Protein AF-A0A811G6R6-F1 (afdb_monomer)

InterPro domains:
  IPR055275 Ferredoxin-NADP reductase-like [PTHR48467] (52-152)

Radius of gyration: 20.54 Å; Cα contacts (8 Å, |Δi|>4): 129; chains: 1; bounding box: 47×46×50 Å

Sequence (159 aa):
MVSDITTHRPIVTYEAMREPKGAPHKLHIHLFESPVEILGTNGHVTTQDGTIIPGLYTTGWIKRGPVGLIGNTKSDAKETTEMLINDWETGQLTPADNRDPNAIFDVLKQRGIPVTTWDGWHALDAAERELGQAEGRERKKIVEWNDMLHHAVLAPVSF

Foldseek 3Di:
DDDDPPDDFDFDWDDPDDDDDDDPPTDTDGDPDPDPAQDDDLFFTADPVRHGDQPHGDFDCSVVNPDDDPVVRVVRVVSGVVVNVVCVVVVVDDDDPDDPPCPVVVVCVVVVNFDFDPVLVVQQLVVQCVCQVVVVHSGHHDDDPVVSDVSSDRDRDDD

Solvent-accessible surface area (backbone atoms only — not comparable to full-atom values): 10127 Å² total; per-residue (Å²): 134,90,78,81,82,88,68,86,78,79,77,57,78,53,84,79,90,68,88,88,83,97,67,92,82,78,51,78,58,84,65,96,59,88,79,84,75,78,51,60,59,99,29,41,28,29,48,97,89,64,51,73,44,77,94,42,70,42,51,36,46,77,58,71,41,96,68,81,56,76,69,55,37,52,54,42,41,48,57,38,51,51,50,55,51,48,35,46,76,70,64,65,47,78,82,70,93,73,78,61,87,56,55,66,56,52,53,34,54,76,68,69,52,84,60,67,52,74,66,14,49,50,44,31,54,50,52,19,27,56,58,5,52,83,72,79,37,84,54,37,85,68,78,52,67,70,58,37,48,62,40,20,41,69,61,82,89,80,129

Secondary structure (DSSP, 8-state):
------S----EEE-------S----EEE--SS------EEBTEEE-TTS-EEEEEE--THHHH-S-S-HHHHHHHHHHHHHHHHHHHHTT-SPPPS---TTHHHHHHHHTT-----HHHHHHHHHHHHHHHHTTTSS-----SHHHHHHHT-------

Organism: Corynebacterium diphtheriae (NCBI:txid1717)

pLDDT: mean 79.93, std 22.0, range [27.45, 97.62]

Mean predicted aligned error: 11.16 Å

Structure (mmCIF, N/CA/C/O backbone):
data_AF-A0A811G6R6-F1
#
_entry.id   AF-A0A811G6R6-F1
#
loop_
_atom_site.group_PDB
_atom_site.id
_atom_site.type_symbol
_atom_site.label_atom_id
_atom_site.label_alt_id
_atom_site.label_comp_id
_atom_site.label_asym_id
_atom_site.label_entity_id
_atom_site.label_seq_id
_atom_site.pdbx_PDB_ins_code
_atom_site.Cartn_x
_atom_site.Cartn_y
_atom_site.Cartn_z
_atom_site.occupancy
_atom_site.B_iso_or_equiv
_atom_site.auth_seq_id
_atom_site.auth_comp_id
_atom_site.auth_asym_id
_atom_site.auth_atom_id
_atom_site.pdbx_PDB_model_num
ATOM 1 N N . MET A 1 1 ? -25.369 -0.222 -25.327 1.00 29.89 1 MET A N 1
ATOM 2 C CA . MET A 1 1 ? -24.899 1.116 -25.731 1.00 29.89 1 MET A CA 1
ATOM 3 C C . MET A 1 1 ? -23.826 1.527 -24.748 1.00 29.89 1 MET A C 1
ATOM 5 O O . MET A 1 1 ? -24.089 1.512 -23.555 1.00 29.89 1 MET A O 1
ATOM 9 N N . VAL A 1 2 ? -22.613 1.739 -25.250 1.00 28.84 2 VAL A N 1
ATOM 10 C CA . VAL A 1 2 ? -21.432 2.120 -24.468 1.00 28.84 2 VAL A CA 1
ATOM 11 C C . VAL A 1 2 ? -21.612 3.586 -24.085 1.00 28.84 2 VAL A C 1
ATOM 13 O O . VAL A 1 2 ? -21.652 4.436 -24.969 1.00 28.84 2 VAL A O 1
ATOM 16 N N . SER A 1 3 ? -21.821 3.875 -22.803 1.00 27.45 3 SER A N 1
ATOM 17 C CA . SER A 1 3 ? -21.894 5.250 -22.312 1.00 27.45 3 SER A CA 1
ATOM 18 C C . SER A 1 3 ? -20.486 5.766 -22.029 1.00 27.45 3 SER A C 1
ATOM 20 O O . SER A 1 3 ? -19.759 5.207 -21.210 1.00 27.45 3 SER A O 1
ATOM 22 N N . ASP A 1 4 ? -20.151 6.823 -22.755 1.00 29.73 4 ASP A N 1
ATOM 23 C CA . ASP A 1 4 ? -18.967 7.670 -22.672 1.00 29.73 4 ASP A CA 1
ATOM 24 C C . ASP A 1 4 ? -18.606 8.053 -21.218 1.00 29.73 4 ASP A C 1
ATOM 26 O O . ASP A 1 4 ? -19.447 8.559 -20.476 1.00 29.73 4 ASP A O 1
ATOM 30 N N . ILE A 1 5 ? -17.354 7.812 -20.803 1.00 31.23 5 ILE A N 1
ATOM 31 C CA . ILE A 1 5 ? -16.807 8.130 -19.460 1.00 31.23 5 ILE A CA 1
ATOM 32 C C . ILE A 1 5 ? -16.157 9.535 -19.423 1.00 31.23 5 ILE A C 1
ATOM 34 O O . ILE A 1 5 ? -15.478 9.920 -18.468 1.00 31.23 5 ILE A O 1
ATOM 38 N N . THR A 1 6 ? -16.369 10.368 -20.441 1.00 34.94 6 THR A N 1
ATOM 39 C CA . THR A 1 6 ? -15.845 11.742 -20.478 1.00 34.94 6 THR A CA 1
ATOM 40 C C . THR A 1 6 ? -16.667 12.716 -19.624 1.00 34.94 6 THR A C 1
ATOM 42 O O . THR A 1 6 ? -17.307 13.635 -20.126 1.00 34.94 6 THR A O 1
ATOM 45 N N . THR A 1 7 ? -16.577 12.592 -18.296 1.00 34.81 7 THR A N 1
ATOM 46 C CA . THR A 1 7 ? -17.125 13.603 -17.376 1.00 34.81 7 THR A CA 1
ATOM 47 C C . THR A 1 7 ? -16.094 14.003 -16.319 1.00 34.81 7 THR A C 1
ATOM 49 O O . THR A 1 7 ? -15.795 13.254 -15.399 1.00 34.81 7 THR A O 1
ATOM 52 N N . HIS A 1 8 ? -15.515 15.194 -16.521 1.00 36.56 8 HIS A N 1
ATOM 53 C CA . HIS A 1 8 ? -14.884 16.095 -15.543 1.00 36.56 8 HIS A CA 1
ATOM 54 C C . HIS A 1 8 ? -14.205 15.438 -14.328 1.00 36.56 8 HIS A C 1
ATOM 56 O O . HIS A 1 8 ? -14.779 15.322 -13.248 1.00 36.56 8 HIS A O 1
ATOM 62 N N . ARG A 1 9 ? -12.923 15.089 -14.492 1.00 39.81 9 ARG A N 1
ATOM 63 C CA . ARG A 1 9 ? -12.055 14.648 -13.392 1.00 39.81 9 ARG A CA 1
ATOM 64 C C . ARG A 1 9 ? -11.584 15.868 -12.584 1.00 39.81 9 ARG A C 1
ATOM 66 O O . ARG A 1 9 ? -10.956 16.747 -13.180 1.00 39.81 9 ARG A O 1
ATOM 73 N N . PRO A 1 10 ? -11.824 15.949 -11.264 1.00 33.47 10 PRO A N 1
ATOM 74 C CA . PRO A 1 10 ? -11.224 16.990 -10.441 1.00 33.47 10 PRO A CA 1
ATOM 75 C C . PRO A 1 10 ? -9.706 16.771 -10.394 1.00 33.47 10 PRO A C 1
ATOM 77 O O . PRO A 1 10 ? -9.213 15.778 -9.864 1.00 33.47 10 PRO A O 1
ATOM 80 N N . ILE A 1 11 ? -8.950 17.687 -10.997 1.00 35.91 11 ILE A N 1
ATOM 81 C CA . ILE A 1 11 ? -7.490 17.713 -10.895 1.00 35.91 11 ILE A CA 1
ATOM 82 C C . ILE A 1 11 ? -7.161 18.476 -9.621 1.00 35.91 11 ILE A C 1
ATOM 84 O O . ILE A 1 11 ? -7.193 19.708 -9.618 1.00 35.91 11 ILE A O 1
ATOM 88 N N . VAL A 1 12 ? -6.814 17.769 -8.547 1.00 39.56 12 VAL A N 1
ATOM 89 C CA . VAL A 1 12 ? -6.210 18.443 -7.400 1.00 39.56 12 VAL A CA 1
ATOM 90 C C . VAL A 1 12 ? -4.717 18.576 -7.664 1.00 39.56 12 VAL A C 1
ATOM 92 O O . VAL A 1 12 ? -3.977 17.600 -7.768 1.00 39.56 12 VAL A O 1
ATOM 95 N N . THR A 1 13 ? -4.293 19.817 -7.870 1.00 35.72 13 THR A N 1
ATOM 96 C CA . THR A 1 13 ? -2.882 20.166 -8.007 1.00 35.72 13 THR A CA 1
ATOM 97 C C . THR A 1 13 ? -2.301 20.312 -6.608 1.00 35.72 13 THR A C 1
ATOM 99 O O . THR A 1 13 ? -2.770 21.162 -5.857 1.00 35.72 13 THR A O 1
ATOM 102 N N . TYR A 1 14 ? -1.268 19.540 -6.278 1.00 43.06 14 TYR A N 1
ATOM 103 C CA . TYR A 1 14 ? -0.499 19.742 -5.052 1.00 43.06 14 TYR A CA 1
ATOM 104 C C . TYR A 1 14 ? 0.956 20.049 -5.404 1.00 43.06 14 TYR A C 1
ATOM 106 O O . TYR A 1 14 ? 1.613 19.290 -6.118 1.00 43.06 14 TYR A O 1
ATOM 114 N N . GLU A 1 15 ? 1.455 21.177 -4.905 1.00 41.03 15 GLU A N 1
ATOM 115 C CA . GLU A 1 15 ? 2.868 21.536 -4.975 1.00 41.03 15 GLU A CA 1
ATOM 116 C C . GLU A 1 15 ? 3.601 20.855 -3.816 1.00 41.03 15 GLU A C 1
ATOM 118 O O . GLU A 1 15 ? 3.500 21.263 -2.660 1.00 41.03 15 GLU A O 1
ATOM 123 N N . ALA A 1 16 ? 4.338 19.784 -4.110 1.00 37.72 16 ALA A N 1
ATOM 124 C CA . ALA A 1 16 ? 5.305 19.251 -3.162 1.00 37.72 16 ALA A CA 1
ATOM 125 C C . ALA A 1 16 ? 6.462 20.256 -3.057 1.00 37.72 16 ALA A C 1
ATOM 127 O O . ALA A 1 16 ? 7.246 20.403 -3.995 1.00 37.72 16 ALA A O 1
ATOM 128 N N . MET A 1 17 ? 6.557 20.972 -1.935 1.00 38.47 17 MET A N 1
ATOM 129 C CA . MET A 1 17 ? 7.659 21.902 -1.685 1.00 38.47 17 MET A CA 1
ATOM 130 C C . MET A 1 17 ? 9.009 21.167 -1.744 1.00 38.47 17 MET A C 1
ATOM 132 O O . MET A 1 17 ? 9.310 20.317 -0.90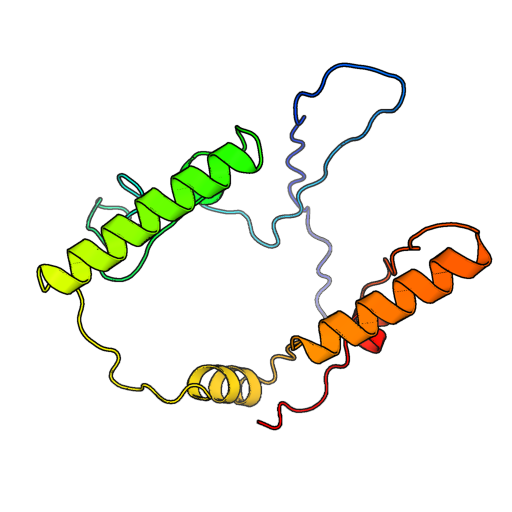3 1.00 38.47 17 MET A O 1
ATOM 136 N N . ARG A 1 18 ? 9.844 21.530 -2.724 1.00 45.44 18 ARG A N 1
ATOM 137 C CA . ARG A 1 18 ? 11.295 21.303 -2.730 1.00 45.44 18 ARG A CA 1
ATOM 138 C C . ARG A 1 18 ? 12.009 22.526 -3.306 1.00 45.44 18 ARG A C 1
ATOM 140 O O . ARG A 1 18 ? 11.521 23.149 -4.245 1.00 45.44 18 ARG A O 1
ATOM 147 N N . GLU A 1 19 ? 13.157 22.839 -2.708 1.00 42.94 19 GLU A N 1
ATOM 148 C CA . GLU A 1 19 ? 14.066 23.932 -3.075 1.00 42.94 19 GLU A CA 1
ATOM 149 C C . GLU A 1 19 ? 14.489 23.904 -4.563 1.00 42.94 19 GLU A C 1
ATOM 151 O O . GLU A 1 19 ? 14.485 22.843 -5.193 1.00 42.94 19 GLU A O 1
ATOM 156 N N . PRO A 1 20 ? 14.824 25.062 -5.166 1.00 51.88 20 PRO A N 1
ATOM 157 C CA . PRO A 1 20 ? 14.573 25.301 -6.583 1.00 51.88 20 PRO A CA 1
ATOM 158 C C . PRO A 1 20 ? 15.693 24.816 -7.513 1.00 51.88 20 PRO A C 1
ATOM 160 O O . PRO A 1 20 ? 16.874 24.989 -7.215 1.00 51.88 20 PRO A O 1
ATOM 163 N N . LYS A 1 21 ? 15.308 24.380 -8.727 1.00 41.22 21 LYS A N 1
ATOM 164 C CA . LYS A 1 21 ? 15.674 25.052 -9.998 1.00 41.22 21 LYS A CA 1
ATOM 165 C C . LYS A 1 21 ? 15.006 24.421 -11.236 1.00 41.22 21 LYS A C 1
ATOM 167 O O . LYS A 1 21 ? 15.208 23.253 -11.539 1.00 41.22 21 LYS A O 1
ATOM 172 N N . GLY A 1 22 ? 14.322 25.266 -12.016 1.00 52.50 22 GLY A N 1
ATOM 173 C CA . GLY A 1 22 ? 14.390 25.249 -13.486 1.00 52.50 22 GLY A CA 1
ATOM 174 C C . GLY A 1 22 ? 13.282 24.568 -14.292 1.00 52.50 22 GLY A C 1
ATOM 175 O O . GLY A 1 22 ? 13.166 24.878 -15.473 1.00 52.50 22 GLY A O 1
ATOM 176 N N . ALA A 1 23 ? 12.449 23.706 -13.710 1.00 52.25 23 ALA A N 1
ATOM 177 C CA . ALA A 1 23 ? 11.362 23.062 -14.450 1.00 52.25 23 ALA A CA 1
ATOM 178 C C . ALA A 1 23 ? 10.068 23.002 -13.618 1.00 52.25 23 ALA A C 1
ATOM 180 O O . ALA A 1 23 ? 10.130 22.683 -12.427 1.00 52.25 23 ALA A O 1
ATOM 181 N N . PRO A 1 24 ? 8.893 23.305 -14.210 1.00 45.84 24 PRO A N 1
ATOM 182 C CA . PRO A 1 24 ? 7.610 23.219 -13.524 1.00 45.84 24 PRO A CA 1
ATOM 183 C C . PRO A 1 24 ? 7.211 21.744 -13.382 1.00 45.84 24 PRO A C 1
ATOM 185 O O . PRO A 1 24 ? 6.421 21.210 -14.157 1.00 45.84 24 PRO A O 1
ATOM 188 N N . HIS A 1 25 ? 7.795 21.045 -12.410 1.00 48.41 25 HIS A N 1
ATOM 189 C CA . HIS A 1 25 ? 7.425 19.667 -12.093 1.00 48.41 25 HIS A CA 1
ATOM 190 C C . HIS A 1 25 ? 6.128 19.657 -11.279 1.00 48.41 25 HIS A C 1
ATOM 192 O O . HIS A 1 25 ? 6.135 19.602 -10.052 1.00 48.41 25 HIS A O 1
ATOM 198 N N . LYS A 1 26 ? 5.000 19.741 -11.985 1.00 46.78 26 LYS A N 1
ATOM 199 C CA . LYS A 1 26 ? 3.660 19.645 -11.407 1.00 46.78 26 LYS A CA 1
ATOM 200 C C . LYS A 1 26 ? 3.310 18.172 -11.161 1.00 46.78 26 LYS A C 1
ATOM 202 O O . LYS A 1 26 ? 3.268 17.386 -12.105 1.00 46.78 26 LYS A O 1
ATOM 207 N N . LEU A 1 27 ? 3.062 17.788 -9.907 1.00 49.59 27 LEU A N 1
ATOM 208 C CA . LEU A 1 27 ? 2.551 16.456 -9.570 1.00 49.59 27 LEU A CA 1
ATOM 209 C C . LEU A 1 27 ? 1.029 16.442 -9.766 1.00 49.59 27 LEU A C 1
ATOM 211 O O . LEU A 1 27 ? 0.300 17.159 -9.082 1.00 49.59 27 LEU A O 1
ATOM 215 N N . HIS A 1 28 ? 0.552 15.625 -10.703 1.00 48.25 28 HIS A N 1
ATOM 216 C CA . HIS A 1 28 ? -0.873 15.363 -10.891 1.00 48.25 28 HIS A CA 1
ATOM 217 C C . HIS A 1 28 ? -1.236 14.064 -10.172 1.00 48.25 28 HIS A C 1
ATOM 219 O O . HIS A 1 28 ? -0.867 12.979 -10.619 1.00 48.25 28 HIS A O 1
ATOM 225 N N . ILE A 1 29 ? -1.946 14.172 -9.049 1.00 54.25 29 ILE A N 1
ATOM 226 C CA . ILE A 1 29 ? -2.514 13.010 -8.365 1.00 54.25 29 ILE A CA 1
ATOM 227 C C . ILE A 1 29 ? -3.913 12.795 -8.938 1.00 54.25 29 ILE A C 1
ATOM 229 O O . ILE A 1 29 ? -4.813 13.606 -8.727 1.00 54.25 29 ILE A O 1
ATOM 233 N N . HIS A 1 30 ? -4.085 11.717 -9.698 1.00 50.41 30 HIS A N 1
ATOM 234 C CA . HIS A 1 30 ? -5.389 11.306 -10.204 1.00 50.41 30 HIS A CA 1
ATOM 235 C C . HIS A 1 30 ? -6.038 10.371 -9.190 1.00 50.41 30 HIS A C 1
ATOM 237 O O . HIS A 1 30 ? -5.604 9.234 -9.017 1.00 50.41 30 HIS A O 1
ATOM 243 N N . LEU A 1 31 ? -7.072 10.862 -8.517 1.00 54.12 31 LEU A N 1
ATOM 244 C CA . LEU A 1 31 ? -7.929 10.038 -7.677 1.00 54.12 31 LEU A CA 1
ATOM 245 C C . LEU A 1 31 ? -9.041 9.491 -8.579 1.00 54.12 31 LEU A C 1
ATOM 247 O O . LEU A 1 31 ? -9.687 10.249 -9.302 1.00 54.12 31 LEU A O 1
ATOM 251 N N . PHE A 1 32 ? -9.189 8.166 -8.613 1.00 49.09 32 PHE A N 1
ATOM 252 C CA . PHE A 1 32 ? -10.163 7.483 -9.476 1.00 49.09 32 PHE A CA 1
ATOM 253 C C . PHE A 1 32 ? -11.614 7.666 -9.001 1.00 49.09 32 PHE A C 1
ATOM 255 O O . PHE A 1 32 ? -12.538 7.424 -9.770 1.00 49.09 32 PHE A O 1
ATOM 262 N N . GLU A 1 33 ? -11.798 8.165 -7.777 1.00 54.47 33 GLU A N 1
ATOM 263 C CA . GLU A 1 33 ? -13.072 8.592 -7.201 1.00 54.47 33 GLU A CA 1
ATOM 264 C C . GLU A 1 33 ? -12.900 9.940 -6.486 1.00 54.47 33 GLU A C 1
ATOM 266 O O . GLU A 1 33 ? -11.778 10.309 -6.132 1.00 54.47 33 GLU A O 1
ATOM 271 N N . SER A 1 34 ? -14.002 10.669 -6.270 1.00 62.12 34 SER A N 1
ATOM 272 C CA . SER A 1 34 ? -14.051 11.875 -5.428 1.00 62.12 34 SER A CA 1
ATOM 273 C C . SER A 1 34 ? -13.940 11.456 -3.958 1.00 62.12 34 SER A C 1
ATOM 275 O O . SER A 1 34 ? -14.950 11.046 -3.383 1.00 62.12 34 SER A O 1
ATOM 277 N N . PRO A 1 35 ? -12.755 11.501 -3.328 1.00 60.88 35 PRO A N 1
ATOM 278 C CA . PRO A 1 35 ? -12.588 10.908 -2.013 1.00 60.88 35 PRO A CA 1
ATOM 279 C C . PRO A 1 35 ? -13.289 11.770 -0.967 1.00 60.88 35 PRO A C 1
ATOM 281 O O . PRO A 1 35 ? -13.139 12.991 -0.955 1.00 60.88 35 PRO A O 1
ATOM 284 N N . VAL A 1 36 ? -14.025 11.114 -0.073 1.00 67.38 36 VAL A N 1
ATOM 285 C CA . VAL A 1 36 ? -14.892 11.751 0.931 1.00 67.38 36 VAL A CA 1
ATOM 286 C C . VAL A 1 36 ? -14.209 11.823 2.307 1.00 67.38 36 VAL A C 1
ATOM 288 O O . VAL A 1 36 ? -14.89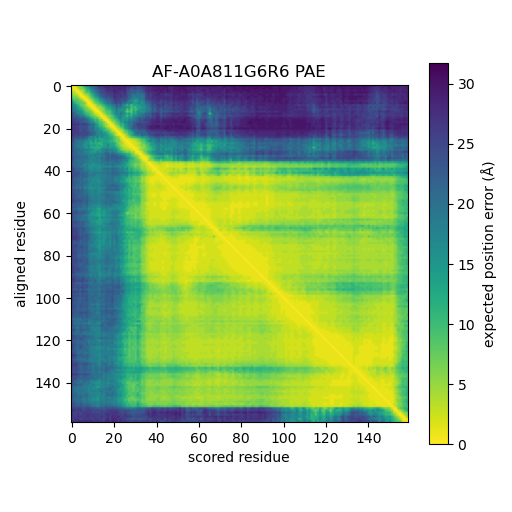2 11.873 3.312 1.00 67.38 36 VAL A O 1
ATOM 291 N N . GLU A 1 37 ? -12.869 11.868 2.355 1.00 78.88 37 GLU A N 1
ATOM 292 C CA . GLU A 1 37 ? -12.058 11.757 3.588 1.00 78.88 37 GLU A CA 1
ATOM 293 C C . GLU A 1 37 ? -12.104 10.350 4.226 1.00 78.88 37 GLU A C 1
ATOM 295 O O . GLU A 1 37 ? -13.123 9.661 4.203 1.00 78.88 37 GLU A O 1
ATOM 300 N N . ILE A 1 38 ? -10.975 9.888 4.782 1.00 86.50 38 ILE A N 1
ATOM 301 C CA . ILE A 1 38 ? -10.970 8.733 5.690 1.00 86.50 38 ILE A CA 1
ATOM 302 C C . ILE A 1 38 ? -10.937 9.288 7.106 1.00 86.50 38 ILE A C 1
ATOM 304 O O . ILE A 1 38 ? -9.932 9.860 7.525 1.00 86.50 38 ILE A O 1
ATOM 308 N N . LEU A 1 39 ? -12.043 9.123 7.825 1.00 90.44 39 LEU A N 1
ATOM 309 C CA . LEU A 1 39 ? -12.155 9.561 9.208 1.00 90.44 39 LEU A CA 1
ATOM 310 C C . LEU A 1 39 ? -11.395 8.609 10.123 1.00 90.44 39 LEU A C 1
ATOM 312 O O . LEU A 1 39 ? -11.384 7.391 9.922 1.00 90.44 39 LEU A O 1
ATOM 316 N N . GLY A 1 40 ? -10.765 9.167 11.145 1.00 88.69 40 GLY A N 1
ATOM 317 C CA . GLY A 1 40 ? -10.041 8.362 12.102 1.00 88.69 40 GLY A CA 1
ATOM 318 C C . GLY A 1 40 ? -9.498 9.153 13.274 1.00 88.69 40 GLY A C 1
ATOM 319 O O . GLY A 1 40 ? -9.449 10.382 13.266 1.00 88.69 40 GLY A O 1
ATOM 320 N N . THR A 1 41 ? -9.050 8.418 14.282 1.00 87.31 41 THR A N 1
ATOM 321 C CA . THR A 1 41 ? -8.368 8.958 15.456 1.00 87.31 41 THR A CA 1
ATOM 322 C C . THR A 1 41 ? -7.066 8.202 15.658 1.00 87.31 41 THR A C 1
ATOM 324 O O . THR A 1 41 ? -7.049 6.976 15.688 1.00 87.31 41 THR A O 1
ATOM 327 N N . ASN A 1 42 ? -5.946 8.924 15.702 1.00 83.19 42 ASN A N 1
ATOM 328 C CA . ASN A 1 42 ? -4.594 8.380 15.882 1.00 83.19 42 ASN A CA 1
ATOM 329 C C . ASN A 1 42 ? -4.158 7.250 14.920 1.00 83.19 42 ASN A C 1
ATOM 331 O O . ASN A 1 42 ? -3.068 6.716 15.080 1.00 83.19 42 ASN A O 1
ATOM 335 N N . GLY A 1 43 ? -4.911 6.973 13.851 1.00 86.06 43 GLY A N 1
ATOM 336 C CA . GLY A 1 43 ? -4.644 5.931 12.852 1.00 86.06 43 GLY A CA 1
ATOM 337 C C . GLY A 1 43 ? -5.650 4.775 12.873 1.00 86.06 43 GLY A C 1
ATOM 338 O O . GLY A 1 43 ? -5.660 3.997 11.921 1.00 86.06 43 GLY A O 1
ATOM 339 N N . HIS A 1 44 ? -6.540 4.702 13.868 1.00 95.81 44 HIS A N 1
ATOM 340 C CA . HIS A 1 44 ? -7.767 3.901 13.805 1.00 95.81 44 HIS A CA 1
ATOM 341 C C . HIS A 1 44 ? -8.773 4.569 12.881 1.00 95.81 44 HIS A C 1
ATOM 343 O O . HIS A 1 44 ? -9.032 5.765 13.023 1.00 95.81 44 HIS A O 1
ATOM 349 N N . VAL A 1 45 ? -9.358 3.807 11.962 1.00 95.88 45 VAL A N 1
ATOM 350 C CA . VAL A 1 45 ? -10.444 4.315 11.119 1.00 95.88 45 VAL A CA 1
ATOM 351 C C . VAL A 1 45 ? -11.748 4.311 11.905 1.00 95.88 45 VAL A C 1
ATOM 353 O O . VAL A 1 45 ? -12.027 3.376 12.659 1.00 95.88 45 VAL A O 1
ATOM 356 N N . THR 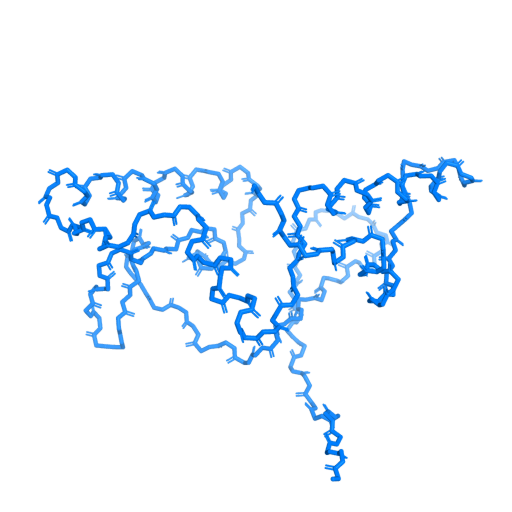A 1 46 ? -12.555 5.350 11.716 1.00 95.38 46 THR A N 1
ATOM 357 C CA . THR A 1 46 ? -13.861 5.486 12.361 1.00 95.38 46 THR A CA 1
ATOM 358 C C . THR A 1 46 ? -14.992 5.575 11.345 1.00 95.38 46 THR A C 1
ATOM 360 O O . THR A 1 46 ? -14.817 6.030 10.214 1.00 95.38 46 THR A O 1
ATOM 363 N N . THR A 1 47 ? -16.191 5.192 11.765 1.00 93.50 47 THR A N 1
ATOM 364 C CA . THR A 1 47 ? -17.447 5.576 11.111 1.00 93.50 47 THR A CA 1
ATOM 365 C C . THR A 1 47 ? -17.701 7.084 11.259 1.00 93.50 47 THR A C 1
ATOM 367 O O . THR A 1 47 ? -16.984 7.794 11.968 1.00 93.50 47 THR A O 1
ATOM 370 N N . GLN A 1 48 ? -18.738 7.596 10.587 1.00 90.62 48 GLN A N 1
ATOM 371 C CA . GLN A 1 48 ? -19.088 9.027 10.607 1.00 90.62 48 GLN A CA 1
ATOM 372 C C . GLN A 1 48 ? -19.476 9.564 11.992 1.00 90.62 48 GLN A C 1
ATOM 374 O O . GLN A 1 48 ? -19.310 10.750 12.255 1.00 90.62 48 GLN A O 1
ATOM 379 N N . ASP A 1 49 ? -19.981 8.710 12.878 1.00 93.56 49 ASP A N 1
ATOM 380 C CA . ASP A 1 49 ? -20.314 9.049 14.266 1.00 93.56 49 ASP A CA 1
ATOM 381 C C . ASP A 1 49 ? -19.106 8.949 15.221 1.00 93.56 49 ASP A C 1
ATOM 383 O O . ASP A 1 49 ? -19.245 9.198 16.416 1.00 93.56 49 ASP A O 1
ATOM 387 N N . GLY A 1 50 ? -17.917 8.613 14.705 1.00 93.75 50 GLY A N 1
ATOM 388 C CA . GLY A 1 50 ? -16.679 8.505 15.479 1.00 93.75 50 GLY A CA 1
ATOM 389 C C . GLY A 1 50 ? -16.430 7.131 16.107 1.00 93.75 50 GLY A C 1
ATOM 390 O O . GLY A 1 50 ? -15.439 6.972 16.820 1.00 93.75 50 GLY A O 1
ATOM 391 N N . THR A 1 51 ? -17.273 6.128 15.844 1.00 95.06 51 THR A N 1
ATOM 392 C CA . THR A 1 51 ? -17.046 4.760 16.338 1.00 95.06 51 THR A CA 1
ATOM 393 C C . THR A 1 51 ? -15.865 4.114 15.608 1.00 95.06 51 THR A C 1
ATOM 395 O O . THR A 1 51 ? -15.816 4.108 14.380 1.00 95.06 51 THR A O 1
ATOM 398 N N . ILE A 1 52 ? -14.900 3.557 16.347 1.00 95.12 52 ILE A N 1
ATOM 399 C CA . ILE A 1 52 ? -13.761 2.833 15.757 1.00 95.12 52 ILE A CA 1
ATOM 400 C C . ILE A 1 52 ? -14.262 1.587 15.022 1.00 95.12 52 ILE A C 1
ATOM 402 O O . ILE A 1 52 ? -15.065 0.828 15.563 1.00 95.12 52 ILE A O 1
ATOM 406 N N . ILE A 1 53 ? -13.746 1.357 13.813 1.00 95.06 53 ILE A N 1
ATOM 407 C CA . ILE A 1 53 ? -13.937 0.118 13.055 1.00 95.06 53 ILE A CA 1
ATOM 408 C C . ILE A 1 53 ? -12.787 -0.837 13.414 1.00 95.06 53 ILE A C 1
ATOM 410 O O . ILE A 1 53 ? -11.650 -0.591 12.999 1.00 95.06 53 ILE A O 1
ATOM 414 N N . PRO A 1 54 ? -13.034 -1.924 14.173 1.00 94.00 54 PRO A N 1
ATOM 415 C CA . PRO A 1 54 ? -11.971 -2.838 14.581 1.00 94.00 54 PRO A CA 1
ATOM 416 C C . PRO A 1 54 ? -11.273 -3.471 13.374 1.00 94.00 54 PRO A C 1
ATOM 418 O O . PRO A 1 54 ? -11.919 -3.874 12.407 1.00 94.00 54 PRO A O 1
ATOM 421 N N . GLY A 1 55 ? -9.945 -3.567 13.433 1.00 94.12 55 GLY A N 1
ATOM 422 C CA . GLY A 1 55 ? -9.137 -4.174 12.372 1.00 94.12 55 GLY A CA 1
ATOM 423 C C . GLY A 1 55 ? -8.875 -3.277 11.158 1.00 94.12 55 GLY A C 1
ATOM 424 O O . GLY A 1 55 ? -8.204 -3.723 10.227 1.00 94.12 55 GLY A O 1
ATOM 425 N N . LEU A 1 56 ? -9.355 -2.027 11.154 1.00 95.62 56 LEU A N 1
ATOM 426 C CA . LEU A 1 56 ? -9.134 -1.078 10.064 1.00 95.62 56 LEU A CA 1
ATOM 427 C C . LEU A 1 56 ? -8.280 0.114 10.517 1.00 95.62 56 LEU A C 1
ATOM 429 O O . LEU A 1 56 ? -8.657 0.886 11.399 1.00 95.62 56 LEU A O 1
ATOM 433 N N . TYR A 1 57 ? -7.134 0.286 9.858 1.00 96.75 57 TYR A N 1
ATOM 434 C CA . TYR A 1 57 ? -6.126 1.287 10.205 1.00 96.75 57 TYR A CA 1
ATOM 435 C C . TYR A 1 57 ? -5.671 2.080 8.980 1.00 96.75 57 TYR A C 1
ATOM 437 O O . TYR A 1 57 ? -5.817 1.641 7.838 1.00 96.75 57 TYR A O 1
ATOM 445 N N . THR A 1 58 ? -5.058 3.235 9.221 1.00 95.69 58 THR A N 1
A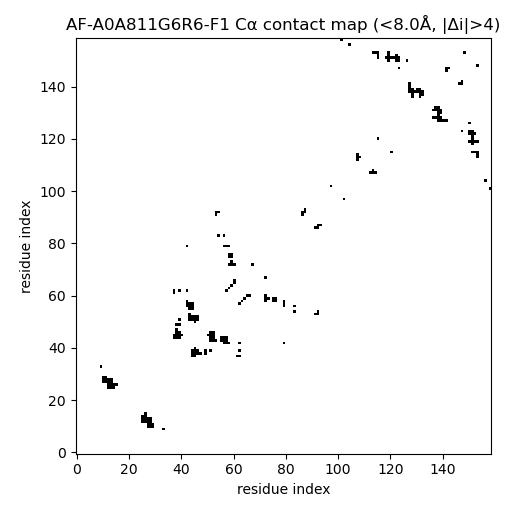TOM 446 C CA . THR A 1 58 ? -4.429 4.072 8.193 1.00 95.69 58 THR A CA 1
ATOM 447 C C . THR A 1 58 ? -3.012 4.461 8.583 1.00 95.69 58 THR A C 1
ATOM 449 O O . THR A 1 58 ? -2.696 4.608 9.757 1.00 95.69 58 THR A O 1
ATOM 452 N N . THR A 1 59 ? -2.153 4.669 7.586 1.00 94.94 59 THR A N 1
ATOM 453 C CA . THR A 1 59 ? -0.802 5.213 7.761 1.00 94.94 59 THR A CA 1
ATOM 454 C C . THR A 1 59 ? -0.373 6.006 6.526 1.00 94.94 59 THR A C 1
ATOM 456 O O . THR A 1 59 ? -0.880 5.803 5.424 1.00 94.94 59 THR A O 1
ATOM 459 N N . GLY A 1 60 ? 0.570 6.926 6.692 1.00 91.88 60 GLY A N 1
ATOM 460 C CA . GLY A 1 60 ? 1.125 7.764 5.647 1.00 91.88 60 GLY A CA 1
ATOM 461 C C . GLY A 1 60 ? 0.236 8.958 5.342 1.00 91.88 60 GLY A C 1
ATOM 462 O O . GLY A 1 60 ? -0.420 9.518 6.220 1.00 91.88 60 GLY A O 1
ATOM 463 N N . TRP A 1 61 ? 0.239 9.387 4.083 1.00 90.50 61 TRP A N 1
ATOM 464 C CA . TRP A 1 61 ? -0.469 10.601 3.679 1.00 90.50 61 TRP A CA 1
ATOM 465 C C . TRP A 1 61 ? -1.986 10.497 3.801 1.00 90.50 61 TRP A C 1
ATOM 467 O O . TRP A 1 61 ? -2.634 11.513 4.024 1.00 90.50 61 TRP A O 1
ATOM 477 N N . ILE A 1 62 ? -2.549 9.289 3.729 1.00 87.94 62 ILE A N 1
ATOM 478 C CA . ILE A 1 62 ? -3.986 9.102 3.951 1.00 87.94 62 ILE A CA 1
ATOM 479 C C . ILE A 1 62 ? -4.385 9.346 5.418 1.00 87.94 62 ILE A C 1
ATOM 481 O O . ILE A 1 62 ? -5.514 9.737 5.672 1.00 87.94 62 ILE A O 1
ATOM 485 N N . LYS A 1 63 ? -3.450 9.177 6.369 1.00 89.44 63 LYS A N 1
ATOM 486 C CA . LYS A 1 63 ? -3.643 9.463 7.802 1.00 89.44 63 LYS A CA 1
ATOM 487 C C . LYS A 1 63 ? -3.302 10.911 8.162 1.00 89.44 63 LYS A C 1
ATOM 489 O O . LYS A 1 63 ? -3.998 11.531 8.954 1.00 89.44 63 LYS A O 1
ATOM 494 N N . ARG A 1 64 ? -2.186 11.439 7.642 1.00 86.50 64 ARG A N 1
ATOM 495 C CA . ARG A 1 64 ? -1.592 12.714 8.109 1.00 86.50 64 ARG A CA 1
ATOM 496 C C . ARG A 1 64 ? -1.624 13.854 7.093 1.00 86.50 64 ARG A C 1
ATOM 498 O O . ARG A 1 64 ? -1.064 14.918 7.348 1.00 86.50 64 ARG A O 1
ATOM 505 N N . GLY A 1 65 ? -2.232 13.630 5.935 1.00 83.81 65 GLY A N 1
ATOM 506 C CA . GLY A 1 65 ? -2.148 14.539 4.799 1.00 83.81 65 GLY A CA 1
ATOM 507 C C . GLY A 1 65 ? -0.792 14.473 4.077 1.00 83.81 65 GLY A C 1
ATOM 508 O O . GLY A 1 65 ? 0.140 13.797 4.529 1.00 83.81 65 GLY A O 1
ATOM 509 N N . PRO A 1 66 ? -0.663 15.163 2.930 1.00 87.75 66 PRO A N 1
ATOM 510 C CA . PRO A 1 66 ? 0.469 15.031 2.016 1.00 87.75 66 PRO A CA 1
ATOM 511 C C . PRO A 1 66 ? 1.709 15.824 2.458 1.00 87.75 66 PRO A C 1
ATOM 513 O O . PRO A 1 66 ? 2.267 16.617 1.702 1.00 87.75 66 PRO A O 1
ATOM 516 N N . VAL A 1 67 ? 2.135 15.638 3.708 1.00 82.25 67 VAL A N 1
ATOM 517 C CA . VAL A 1 67 ? 3.249 16.370 4.322 1.00 82.25 67 VAL A CA 1
ATOM 518 C C . VAL A 1 67 ? 4.301 15.393 4.847 1.00 82.25 67 VAL A C 1
ATOM 520 O O . VAL A 1 67 ? 3.988 14.322 5.368 1.00 82.25 67 VAL A O 1
ATOM 523 N N . GLY A 1 68 ? 5.573 15.778 4.720 1.00 83.69 68 GLY A N 1
ATOM 524 C CA . GLY A 1 68 ? 6.720 15.021 5.224 1.00 83.69 68 GLY A CA 1
ATOM 525 C C . GLY A 1 68 ? 7.474 14.231 4.152 1.00 83.69 68 GLY A C 1
ATOM 526 O O . GLY A 1 68 ? 7.001 14.024 3.035 1.00 83.69 68 GLY A O 1
ATOM 527 N N . LEU A 1 69 ? 8.689 13.810 4.505 1.00 90.94 69 LEU A N 1
ATOM 528 C CA . LEU A 1 69 ? 9.565 12.993 3.665 1.00 90.94 69 LEU A CA 1
ATOM 529 C C . LEU A 1 69 ? 9.285 11.497 3.877 1.00 90.94 69 LEU A C 1
ATOM 531 O O . LEU A 1 69 ? 8.605 11.100 4.822 1.00 90.94 69 LEU A O 1
ATOM 535 N N . ILE A 1 70 ? 9.893 10.644 3.044 1.00 88.75 70 ILE A N 1
ATOM 536 C CA . ILE A 1 70 ? 9.757 9.175 3.117 1.00 88.75 70 ILE A CA 1
ATOM 537 C C . ILE A 1 70 ? 10.048 8.638 4.533 1.00 88.75 70 ILE A C 1
ATOM 539 O O . ILE A 1 70 ? 9.349 7.752 5.022 1.00 88.75 70 ILE A O 1
ATOM 543 N N . GLY A 1 71 ? 11.039 9.210 5.228 1.00 90.25 71 GLY A N 1
ATOM 544 C CA . GLY A 1 71 ? 11.365 8.835 6.607 1.00 90.25 71 GLY A CA 1
ATOM 545 C C . GLY A 1 71 ? 10.229 9.104 7.599 1.00 90.25 71 GLY A C 1
ATOM 546 O O . GLY A 1 71 ? 9.975 8.275 8.469 1.00 90.25 71 GLY A O 1
ATOM 547 N N . ASN A 1 72 ? 9.492 10.208 7.435 1.00 90.62 72 ASN A N 1
ATOM 548 C CA . ASN A 1 72 ? 8.341 10.517 8.283 1.00 90.62 72 ASN A CA 1
ATOM 549 C C . ASN A 1 72 ? 7.230 9.482 8.093 1.00 90.62 72 ASN A C 1
ATOM 551 O O . ASN A 1 72 ? 6.618 9.064 9.076 1.00 90.62 72 ASN A O 1
ATOM 555 N N . THR A 1 73 ? 6.966 9.071 6.850 1.00 92.19 73 THR A N 1
ATOM 556 C CA . THR A 1 73 ? 5.976 8.029 6.533 1.00 92.19 73 THR A CA 1
ATOM 557 C C . THR A 1 73 ? 6.368 6.681 7.136 1.00 92.19 73 THR A C 1
ATOM 559 O O . THR A 1 73 ? 5.511 5.982 7.664 1.00 92.19 73 THR A O 1
ATOM 562 N N . LYS A 1 74 ? 7.663 6.337 7.147 1.00 93.25 74 LYS A N 1
ATOM 563 C CA . LYS A 1 74 ? 8.147 5.108 7.794 1.00 93.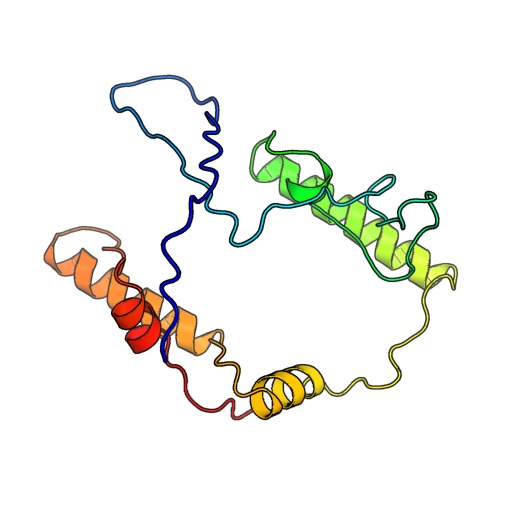25 74 LYS A CA 1
ATOM 564 C C . LYS A 1 74 ? 7.872 5.091 9.302 1.00 93.25 74 LYS A C 1
ATOM 566 O O . LYS A 1 74 ? 7.396 4.081 9.810 1.00 93.25 74 LYS A O 1
ATOM 571 N N . SER A 1 75 ? 8.171 6.179 10.014 1.00 93.94 75 SER A N 1
ATOM 572 C CA . SER A 1 75 ? 7.914 6.250 11.462 1.00 93.94 75 SER A CA 1
ATOM 573 C C . SER A 1 75 ? 6.420 6.154 11.786 1.00 93.94 75 SER A C 1
ATOM 575 O O . SER A 1 75 ? 6.043 5.436 12.701 1.00 93.94 75 SER A O 1
ATOM 577 N N . ASP A 1 76 ? 5.567 6.785 10.981 1.00 94.50 76 ASP A N 1
ATOM 578 C CA . ASP A 1 76 ? 4.109 6.691 11.133 1.00 94.50 76 ASP A CA 1
ATOM 579 C C . ASP A 1 76 ? 3.552 5.280 10.904 1.00 94.50 76 ASP A C 1
ATOM 581 O O . ASP A 1 76 ? 2.644 4.835 11.610 1.00 94.50 76 ASP A O 1
ATOM 585 N N . ALA A 1 77 ? 4.111 4.555 9.932 1.00 95.81 77 ALA A N 1
ATOM 586 C CA . ALA A 1 77 ? 3.744 3.164 9.686 1.00 95.81 77 ALA A CA 1
ATOM 587 C C . ALA A 1 77 ? 4.119 2.269 10.868 1.00 95.81 77 ALA A C 1
ATOM 589 O O . ALA A 1 77 ? 3.359 1.365 11.220 1.00 95.81 77 ALA A O 1
ATOM 590 N N . LYS A 1 78 ? 5.254 2.550 11.522 1.00 96.69 78 LYS A N 1
ATOM 591 C CA . LYS A 1 78 ? 5.652 1.855 12.749 1.00 96.69 78 LYS A CA 1
ATOM 592 C C . LYS A 1 78 ? 4.651 2.107 13.876 1.00 96.69 78 LYS A C 1
ATOM 594 O O . LYS A 1 78 ? 4.160 1.135 14.432 1.00 96.69 78 LYS A O 1
ATOM 599 N N . GLU A 1 79 ? 4.298 3.365 14.144 1.00 95.75 79 GLU A N 1
ATOM 600 C CA . GLU A 1 79 ? 3.289 3.713 15.160 1.00 95.75 79 GLU A CA 1
ATOM 601 C C . GLU A 1 79 ? 1.963 2.981 14.900 1.00 95.75 79 GLU A C 1
ATOM 603 O O . GLU A 1 79 ? 1.376 2.391 15.800 1.00 95.75 79 GLU A O 1
ATOM 608 N N . THR A 1 80 ? 1.521 2.943 13.641 1.00 96.75 80 THR A N 1
ATOM 609 C CA . THR A 1 80 ? 0.275 2.264 13.256 1.00 96.75 80 THR A CA 1
ATOM 610 C C . THR A 1 80 ? 0.347 0.748 13.438 1.00 96.75 80 THR A C 1
ATOM 612 O O . THR A 1 80 ? -0.608 0.127 13.899 1.00 96.75 80 THR A O 1
ATOM 615 N N . THR A 1 81 ? 1.494 0.145 13.127 1.00 97.19 81 THR A N 1
ATOM 616 C CA . THR A 1 81 ? 1.716 -1.293 13.332 1.00 97.19 81 THR A CA 1
ATOM 617 C C . THR A 1 81 ? 1.747 -1.644 14.821 1.00 97.19 81 THR A C 1
ATOM 619 O O . THR A 1 81 ? 1.200 -2.669 15.216 1.00 97.19 81 THR A O 1
ATOM 622 N N . GLU A 1 82 ? 2.338 -0.788 15.658 1.00 97.50 82 GLU A N 1
ATOM 623 C CA . GLU A 1 82 ? 2.350 -0.959 17.117 1.00 97.50 82 GLU A CA 1
ATOM 624 C C . GLU A 1 82 ? 0.935 -0.913 17.703 1.00 97.50 82 GLU A C 1
ATOM 626 O O . GLU A 1 82 ? 0.611 -1.735 18.556 1.00 97.50 82 GLU A O 1
ATOM 631 N N . MET A 1 83 ? 0.066 -0.030 17.198 1.00 95.94 83 MET A N 1
ATOM 632 C CA . MET A 1 83 ? -1.349 -0.021 17.589 1.00 95.94 83 MET A CA 1
ATOM 633 C C . MET A 1 83 ? -2.066 -1.316 17.201 1.00 95.94 83 MET A C 1
ATOM 635 O O . MET A 1 83 ? -2.746 -1.895 18.040 1.00 95.94 83 MET A O 1
ATOM 639 N N . LEU A 1 84 ? -1.882 -1.805 15.968 1.00 96.69 84 LEU A N 1
ATOM 640 C CA . LEU A 1 84 ? -2.484 -3.067 15.519 1.00 96.69 84 LEU A CA 1
ATOM 641 C C . LEU A 1 84 ? -2.066 -4.242 16.413 1.00 96.69 84 LEU A C 1
ATOM 643 O O . LEU A 1 84 ? -2.899 -5.068 16.785 1.00 96.69 84 LEU A O 1
ATOM 647 N N . ILE A 1 85 ? -0.782 -4.312 16.771 1.00 97.31 85 ILE A N 1
ATOM 648 C CA . ILE A 1 85 ? -0.259 -5.353 17.664 1.00 97.31 85 ILE A CA 1
ATOM 649 C C . ILE A 1 85 ? -0.869 -5.212 19.062 1.00 97.31 85 ILE A C 1
ATOM 651 O O . ILE A 1 85 ? -1.340 -6.201 19.617 1.00 97.31 85 ILE A O 1
ATOM 655 N N . ASN A 1 86 ? -0.925 -3.999 19.612 1.00 97.06 86 ASN A N 1
ATOM 656 C CA . ASN A 1 86 ? -1.523 -3.759 20.923 1.00 97.06 86 ASN A CA 1
ATOM 657 C C . ASN A 1 86 ? -3.017 -4.130 20.957 1.00 97.06 86 ASN A C 1
ATOM 659 O O . ASN A 1 86 ? -3.483 -4.751 21.910 1.00 97.06 86 ASN A O 1
ATOM 663 N N . ASP A 1 87 ? -3.777 -3.787 19.920 1.00 96.81 87 ASP A N 1
ATOM 664 C CA . ASP A 1 87 ? -5.201 -4.124 19.827 1.00 96.81 87 ASP A CA 1
ATOM 665 C C . ASP A 1 87 ? -5.414 -5.642 19.752 1.00 96.81 87 ASP A C 1
ATOM 667 O O . ASP A 1 87 ? -6.352 -6.174 20.347 1.00 96.81 87 ASP A O 1
ATOM 671 N N . TRP A 1 88 ? -4.513 -6.364 19.081 1.00 96.75 88 TRP A N 1
ATOM 672 C CA . TRP A 1 88 ? -4.494 -7.824 19.113 1.00 96.75 88 TRP A CA 1
ATOM 673 C C . TRP A 1 88 ? -4.208 -8.364 20.522 1.00 96.75 88 TRP A C 1
ATOM 675 O O . TRP A 1 88 ? -4.968 -9.184 21.037 1.00 96.75 88 TRP A O 1
ATOM 685 N N . GLU A 1 89 ? -3.142 -7.890 21.167 1.00 97.62 89 GLU A N 1
ATOM 686 C CA . GLU A 1 89 ? -2.714 -8.356 22.494 1.00 97.62 89 GLU A CA 1
ATOM 687 C C . GLU A 1 89 ? -3.744 -8.063 23.593 1.00 97.62 89 GLU A C 1
ATOM 689 O O . GLU A 1 89 ? -3.892 -8.838 24.538 1.00 97.62 89 GLU A O 1
ATOM 694 N N . THR A 1 90 ? -4.493 -6.970 23.453 1.00 96.50 90 THR A N 1
ATOM 695 C CA . THR A 1 90 ? -5.547 -6.553 24.390 1.00 96.50 90 THR A CA 1
ATOM 696 C C . THR A 1 90 ? -6.932 -7.109 24.043 1.00 96.50 90 THR A C 1
ATOM 698 O O . THR A 1 90 ? -7.922 -6.754 24.690 1.00 96.50 90 THR A O 1
ATOM 701 N N . GLY A 1 91 ? -7.023 -7.996 23.047 1.00 95.75 91 GLY A N 1
ATOM 702 C CA . GLY A 1 91 ? -8.254 -8.704 22.690 1.00 95.75 91 GLY A CA 1
ATOM 703 C C . GLY A 1 91 ? -9.306 -7.848 21.980 1.00 95.75 91 GLY A C 1
ATOM 704 O O . GLY A 1 91 ? -10.480 -8.211 21.980 1.00 95.75 91 GLY A O 1
ATOM 705 N N . GLN A 1 92 ? -8.908 -6.723 21.382 1.00 94.88 92 GLN A N 1
ATOM 706 C CA . GLN A 1 92 ? -9.787 -5.851 20.590 1.00 94.88 92 GLN A CA 1
ATOM 707 C C . GLN A 1 92 ? -9.985 -6.355 19.153 1.00 94.88 92 GLN A C 1
ATOM 709 O O . GLN A 1 92 ? -10.875 -5.879 18.449 1.00 94.88 92 GLN A O 1
ATOM 714 N N . LEU A 1 93 ? -9.168 -7.315 18.709 1.00 95.56 93 LEU A N 1
ATOM 715 C CA . LEU A 1 93 ? -9.243 -7.908 17.377 1.00 95.56 93 LEU A CA 1
ATOM 716 C C . LEU A 1 93 ? -9.661 -9.374 17.445 1.00 95.56 93 LEU A C 1
ATOM 718 O O . LEU A 1 93 ? -9.172 -10.148 18.267 1.00 95.56 93 LEU A O 1
ATOM 722 N N . THR A 1 94 ? -10.529 -9.772 16.519 1.00 92.50 94 THR A N 1
ATOM 723 C CA . THR A 1 94 ? -10.905 -11.171 16.315 1.00 92.50 94 THR A CA 1
ATOM 724 C C . THR A 1 94 ? -10.110 -11.770 15.154 1.00 92.50 94 THR A C 1
ATOM 726 O O . THR A 1 94 ? -9.937 -11.102 14.131 1.00 92.50 94 THR A O 1
ATOM 729 N N . PRO A 1 95 ? -9.646 -13.029 15.257 1.00 90.44 95 PRO A N 1
ATOM 730 C CA . PRO A 1 95 ? -9.047 -13.727 14.125 1.00 90.44 95 PRO A CA 1
ATOM 731 C C . PRO A 1 95 ? -10.011 -13.794 12.934 1.00 90.44 95 PRO A C 1
ATOM 733 O O . PRO A 1 95 ? -11.220 -13.894 13.119 1.00 90.44 95 PRO A O 1
ATOM 736 N N . ALA A 1 96 ? -9.469 -13.795 11.716 1.00 88.81 96 ALA A N 1
ATOM 737 C CA . ALA A 1 96 ? -10.273 -14.015 10.520 1.00 88.81 96 ALA A CA 1
ATOM 738 C C . ALA A 1 96 ? -10.819 -15.453 10.473 1.00 88.81 96 ALA A C 1
ATOM 740 O O . ALA A 1 96 ? -10.072 -16.404 10.725 1.00 88.81 96 ALA A O 1
ATOM 741 N N . ASP A 1 97 ? -12.088 -15.602 10.081 1.00 91.31 97 ASP A N 1
ATOM 742 C CA . ASP A 1 97 ? -12.745 -16.908 9.916 1.00 91.31 97 ASP A CA 1
ATOM 743 C C . ASP A 1 97 ? -12.077 -17.752 8.821 1.00 91.31 97 ASP A C 1
ATOM 745 O O . ASP A 1 97 ? -11.898 -18.961 8.969 1.00 91.31 97 ASP A O 1
ATOM 749 N N . ASN A 1 98 ? -11.672 -17.104 7.724 1.00 93.06 98 ASN A N 1
ATOM 750 C CA . ASN A 1 98 ? -10.894 -17.716 6.655 1.00 93.06 98 ASN A CA 1
ATOM 751 C C . ASN A 1 98 ? -9.453 -17.196 6.691 1.00 93.06 98 ASN A C 1
ATOM 753 O O . ASN A 1 98 ? -9.214 -15.990 6.645 1.00 93.06 98 ASN A O 1
ATOM 757 N N . ARG A 1 99 ? -8.497 -18.124 6.764 1.00 92.12 99 ARG A N 1
ATOM 758 C CA . ARG A 1 99 ? -7.057 -17.847 6.849 1.00 92.12 99 ARG A CA 1
ATOM 759 C C . ARG A 1 99 ? -6.271 -18.414 5.668 1.00 92.12 99 ARG A C 1
ATOM 761 O O . ARG A 1 99 ? -5.044 -18.415 5.722 1.00 92.12 99 ARG A O 1
ATOM 768 N N . ASP A 1 100 ? -6.957 -18.911 4.641 1.00 94.31 100 ASP A N 1
ATOM 769 C CA . ASP A 1 100 ? -6.320 -19.337 3.400 1.00 94.31 100 ASP A CA 1
ATOM 770 C C . ASP A 1 100 ? -5.677 -18.117 2.709 1.00 94.31 100 ASP A C 1
ATOM 772 O O . ASP A 1 100 ? -6.394 -17.169 2.364 1.00 94.31 100 ASP A O 1
ATOM 776 N N . PRO A 1 101 ? -4.349 -18.113 2.486 1.00 90.12 101 PRO A N 1
ATOM 777 C CA . PRO A 1 101 ? -3.664 -17.041 1.766 1.00 90.12 101 PRO A CA 1
ATOM 778 C C . PRO A 1 101 ? -4.234 -16.774 0.365 1.00 90.12 101 PRO A C 1
ATOM 780 O O . PRO A 1 101 ? -4.111 -15.657 -0.142 1.00 90.12 101 PRO A O 1
ATOM 783 N N . ASN A 1 102 ? -4.883 -17.769 -0.246 1.00 90.62 102 ASN A N 1
ATOM 784 C CA . ASN A 1 102 ? -5.457 -17.670 -1.584 1.00 90.62 102 ASN A CA 1
ATOM 785 C C . ASN A 1 102 ? -6.878 -17.095 -1.616 1.00 90.62 102 ASN A C 1
ATOM 787 O O . ASN A 1 102 ? -7.345 -16.702 -2.686 1.00 90.62 102 ASN A O 1
ATOM 791 N N . ALA A 1 103 ? -7.549 -16.957 -0.467 1.00 93.06 103 ALA A N 1
ATOM 792 C CA . ALA A 1 103 ? -8.962 -16.577 -0.409 1.00 93.06 103 ALA A CA 1
ATOM 793 C C . ALA A 1 103 ? -9.268 -15.258 -1.138 1.00 93.06 103 ALA A C 1
ATOM 795 O O . ALA A 1 103 ? -10.273 -15.143 -1.840 1.00 93.06 103 ALA A O 1
ATOM 796 N N . ILE A 1 104 ? -8.392 -14.254 -1.012 1.00 91.31 104 ILE A N 1
ATOM 797 C CA . ILE A 1 104 ? -8.579 -12.973 -1.705 1.00 91.31 104 ILE A CA 1
ATOM 798 C C . ILE A 1 104 ? -8.399 -13.108 -3.221 1.00 91.31 104 ILE A C 1
ATOM 800 O O . ILE A 1 104 ? -9.124 -12.474 -3.987 1.00 91.31 104 ILE A O 1
ATOM 804 N N . PHE A 1 105 ? -7.482 -13.960 -3.674 1.00 89.38 105 PHE A N 1
ATOM 805 C CA . PHE A 1 105 ? -7.238 -14.182 -5.096 1.00 89.38 105 PHE A CA 1
ATOM 806 C C . PHE A 1 105 ? -8.400 -14.920 -5.753 1.00 89.38 105 PHE A C 1
ATOM 808 O O . PHE A 1 105 ? -8.793 -14.552 -6.860 1.00 89.38 105 PHE A O 1
ATOM 815 N N . ASP A 1 106 ? -9.010 -15.880 -5.058 1.00 91.88 106 ASP A N 1
ATOM 816 C CA . ASP A 1 106 ? -10.218 -16.557 -5.532 1.00 91.88 106 ASP A CA 1
ATOM 817 C C . ASP A 1 106 ? -11.382 -15.579 -5.707 1.00 91.88 106 ASP A C 1
ATOM 819 O O . ASP A 1 106 ? -12.062 -15.603 -6.736 1.00 91.88 106 ASP A O 1
ATOM 823 N N . VAL A 1 107 ? -11.568 -14.654 -4.758 1.00 93.38 107 VAL A N 1
ATOM 824 C CA . VAL A 1 107 ? -12.580 -13.590 -4.866 1.00 93.38 107 VAL A CA 1
ATOM 825 C C . VAL A 1 107 ? -12.313 -12.694 -6.078 1.00 93.38 107 VAL A C 1
ATOM 827 O O . VAL A 1 107 ? -13.237 -12.390 -6.837 1.00 93.38 107 VAL A O 1
ATOM 830 N N . LEU A 1 108 ? -11.065 -12.269 -6.289 1.00 92.56 108 LEU A N 1
ATOM 831 C CA . LEU A 1 108 ? -10.698 -11.417 -7.426 1.00 92.56 108 LEU A CA 1
ATOM 832 C C . LEU A 1 108 ? -10.878 -12.155 -8.761 1.00 92.56 108 LEU A C 1
ATOM 834 O O . LEU A 1 108 ? -11.454 -11.597 -9.697 1.00 92.56 108 LEU A O 1
ATOM 838 N N . LYS A 1 109 ? -10.496 -13.435 -8.823 1.00 90.56 109 LYS A N 1
ATOM 839 C CA . LYS A 1 109 ? -10.687 -14.310 -9.986 1.00 90.56 109 LYS A CA 1
ATOM 840 C C . LYS A 1 109 ? -12.164 -14.526 -10.302 1.00 90.56 109 LYS A C 1
ATOM 842 O O . LYS A 1 109 ? -12.559 -14.387 -11.457 1.00 90.56 109 LYS A O 1
ATOM 847 N N . GLN A 1 110 ? -12.992 -14.808 -9.296 1.00 94.75 110 GLN A N 1
ATOM 848 C CA . GLN A 1 110 ? -14.439 -14.970 -9.462 1.00 94.75 110 GLN A CA 1
ATOM 849 C C . GLN A 1 110 ? -15.097 -13.690 -9.995 1.00 94.75 110 GLN A C 1
ATOM 851 O O . GLN A 1 110 ? -16.035 -13.760 -10.788 1.00 94.75 110 GLN A O 1
ATOM 856 N N . ARG A 1 111 ? -14.590 -12.519 -9.594 1.00 95.00 111 ARG A N 1
ATOM 857 C CA . ARG A 1 111 ? -15.042 -11.212 -10.095 1.00 95.00 111 ARG A CA 1
ATOM 858 C C . ARG A 1 111 ? -14.468 -10.846 -11.468 1.00 95.00 111 ARG A C 1
ATOM 860 O O . ARG A 1 111 ? -14.822 -9.796 -11.995 1.00 95.00 111 ARG A O 1
ATOM 867 N N . GLY A 1 112 ? -13.592 -11.673 -12.042 1.00 91.12 112 GLY A N 1
ATOM 868 C CA . GLY A 1 112 ? -12.914 -11.381 -13.304 1.00 91.12 112 GLY A CA 1
ATOM 869 C C . GLY A 1 112 ? -11.970 -10.178 -13.223 1.00 91.12 112 GLY A C 1
ATOM 870 O O . GLY A 1 112 ? -11.747 -9.520 -14.236 1.00 91.12 112 GLY A O 1
ATOM 871 N N . ILE A 1 113 ? -11.450 -9.860 -12.031 1.00 88.62 113 ILE A N 1
ATOM 872 C CA . ILE A 1 113 ? -10.542 -8.730 -11.816 1.00 88.62 113 ILE A CA 1
ATOM 873 C C . ILE A 1 113 ? -9.109 -9.201 -12.095 1.00 88.62 113 ILE A C 1
ATOM 875 O O . ILE A 1 113 ? -8.593 -10.037 -11.350 1.00 88.62 113 ILE A O 1
ATOM 879 N N . PRO A 1 114 ? -8.447 -8.682 -13.144 1.00 83.94 114 PRO A N 1
ATOM 880 C CA . PRO A 1 114 ? -7.052 -8.997 -13.402 1.00 83.94 114 PRO A CA 1
ATOM 881 C C . PRO A 1 114 ? -6.156 -8.379 -12.322 1.00 83.94 114 PRO A C 1
ATOM 883 O O . PRO A 1 114 ? -6.353 -7.234 -11.916 1.00 83.94 114 PRO A O 1
ATOM 886 N N . VAL A 1 115 ? -5.150 -9.132 -11.883 1.00 87.38 115 VAL A N 1
ATOM 887 C CA . VAL A 1 115 ? -4.147 -8.687 -10.908 1.00 87.38 115 VAL A CA 1
ATOM 888 C C . VAL A 1 115 ? -2.750 -8.900 -11.471 1.00 87.38 115 VAL A C 1
ATOM 890 O O . VAL A 1 115 ? -2.527 -9.834 -12.238 1.00 87.38 115 VAL A O 1
ATOM 893 N N . THR A 1 116 ? -1.809 -8.049 -11.069 1.00 89.56 116 THR A N 1
ATOM 894 C CA . THR A 1 116 ? -0.381 -8.301 -11.280 1.00 89.56 116 THR A CA 1
ATOM 895 C C . THR A 1 116 ? 0.223 -8.845 -9.989 1.00 89.56 116 THR A C 1
ATOM 897 O O . THR A 1 116 ? -0.181 -8.460 -8.888 1.00 89.56 116 THR A O 1
ATOM 900 N N . THR A 1 117 ? 1.165 -9.769 -10.125 1.00 88.25 117 THR A N 1
ATOM 901 C CA . THR A 1 117 ? 1.929 -10.334 -9.011 1.00 88.25 117 THR A CA 1
ATOM 902 C C . THR A 1 117 ? 3.301 -9.671 -8.932 1.00 88.25 117 THR A C 1
ATOM 904 O O . THR A 1 117 ? 3.641 -8.779 -9.711 1.00 88.25 117 THR A O 1
ATOM 907 N N . TRP A 1 118 ? 4.126 -10.136 -7.998 1.00 91.19 118 TRP A N 1
ATOM 908 C CA . TRP A 1 118 ? 5.525 -9.735 -7.943 1.00 91.19 118 TRP A CA 1
ATOM 909 C C . TRP A 1 118 ? 6.282 -10.072 -9.234 1.00 91.19 118 TRP A C 1
ATOM 911 O O . TRP A 1 118 ? 7.065 -9.250 -9.708 1.00 91.19 118 TRP A O 1
ATOM 921 N N . ASP A 1 119 ? 5.999 -11.226 -9.840 1.00 91.38 119 ASP A N 1
ATOM 922 C CA . ASP A 1 119 ? 6.612 -11.644 -11.105 1.00 91.38 119 ASP A CA 1
ATOM 923 C C . ASP A 1 119 ? 6.170 -10.751 -12.266 1.00 91.38 119 ASP A C 1
ATOM 925 O O . ASP A 1 119 ? 6.997 -10.333 -13.075 1.00 91.38 119 ASP A O 1
ATOM 929 N N . GLY A 1 120 ? 4.883 -10.387 -12.308 1.00 92.31 120 GLY A N 1
ATOM 930 C CA . GLY A 1 120 ? 4.364 -9.419 -13.276 1.00 92.31 120 GLY A CA 1
ATOM 931 C C . GLY A 1 120 ? 5.052 -8.058 -13.140 1.00 92.31 120 GLY A C 1
ATOM 932 O O . GLY A 1 120 ? 5.513 -7.489 -14.129 1.00 92.31 120 GLY A O 1
ATOM 933 N N . TRP A 1 121 ? 5.231 -7.568 -11.910 1.00 94.81 121 TRP A N 1
ATOM 934 C CA . TRP A 1 121 ? 6.011 -6.355 -11.659 1.00 94.81 121 TRP A CA 1
ATOM 935 C C . TRP A 1 121 ? 7.472 -6.479 -12.127 1.00 94.81 121 TRP A C 1
ATOM 937 O O . TRP A 1 121 ? 7.978 -5.554 -12.758 1.00 94.81 121 TRP A O 1
ATOM 947 N N . HIS A 1 122 ? 8.147 -7.609 -11.876 1.00 95.19 122 HIS A N 1
ATOM 948 C CA . HIS A 1 122 ? 9.531 -7.837 -12.329 1.00 95.19 122 HIS A CA 1
ATOM 949 C C . HIS A 1 122 ? 9.655 -7.876 -13.853 1.00 95.19 122 HIS A C 1
ATOM 951 O O . HIS A 1 122 ? 10.641 -7.381 -14.400 1.00 95.19 122 HIS A O 1
ATOM 957 N N . ALA A 1 123 ? 8.662 -8.435 -14.543 1.00 95.56 123 ALA A N 1
ATOM 958 C CA . ALA A 1 123 ? 8.620 -8.440 -15.999 1.00 95.56 123 ALA A CA 1
ATOM 959 C C . ALA A 1 123 ? 8.499 -7.014 -16.565 1.00 95.56 123 ALA A C 1
ATOM 961 O O . ALA A 1 123 ? 9.246 -6.648 -17.476 1.00 95.56 123 ALA A O 1
ATOM 962 N N . LEU A 1 124 ? 7.629 -6.182 -15.979 1.00 96.12 124 LEU A N 1
ATOM 963 C CA . LEU A 1 124 ? 7.530 -4.763 -16.327 1.00 96.12 124 LEU A CA 1
ATOM 964 C C . LEU A 1 124 ? 8.838 -4.013 -16.031 1.00 96.12 124 LEU A C 1
ATOM 966 O O . LEU A 1 124 ? 9.334 -3.279 -16.883 1.00 96.12 124 LEU A O 1
ATOM 970 N N . ASP A 1 125 ? 9.419 -4.226 -14.849 1.00 96.69 125 ASP A N 1
ATOM 971 C CA . ASP A 1 125 ? 10.689 -3.627 -14.429 1.00 96.69 125 ASP A CA 1
ATOM 972 C C . ASP A 1 125 ? 11.821 -3.916 -15.425 1.00 96.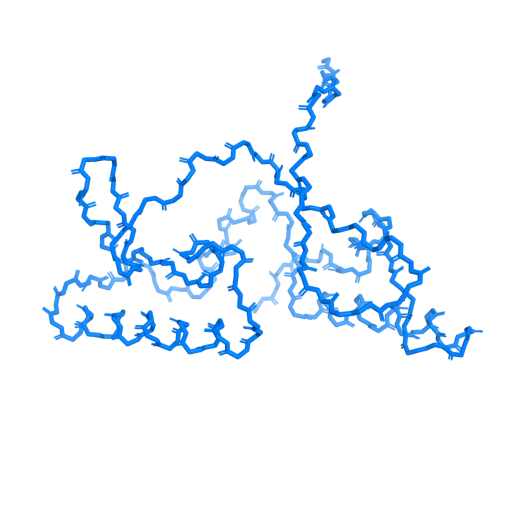69 125 ASP A C 1
ATOM 974 O O . ASP A 1 125 ? 12.527 -2.999 -15.853 1.00 96.69 125 ASP A O 1
ATOM 978 N N . ALA A 1 126 ? 11.958 -5.178 -15.841 1.00 96.50 126 ALA A N 1
ATOM 979 C CA . ALA A 1 126 ? 12.960 -5.609 -16.806 1.00 96.50 126 ALA A CA 1
ATOM 980 C C . ALA A 1 126 ? 12.764 -4.942 -18.176 1.00 96.50 126 ALA A C 1
ATOM 982 O O . ALA A 1 126 ? 13.727 -4.409 -18.733 1.00 96.50 126 ALA A O 1
ATOM 983 N N . ALA A 1 127 ? 11.526 -4.900 -18.678 1.00 96.31 127 ALA A N 1
ATOM 984 C CA . ALA A 1 127 ? 11.203 -4.261 -19.952 1.00 96.31 127 ALA A CA 1
ATOM 985 C C . ALA A 1 127 ? 11.529 -2.756 -19.944 1.00 96.31 127 ALA A C 1
ATOM 987 O O . ALA A 1 127 ? 12.148 -2.241 -20.876 1.00 96.31 127 ALA A O 1
ATOM 988 N N . GLU A 1 128 ? 11.189 -2.038 -18.867 1.00 97.62 128 GLU A N 1
ATOM 989 C CA . GLU A 1 128 ? 11.517 -0.611 -18.739 1.00 97.62 128 GLU A CA 1
ATOM 990 C C . GLU A 1 128 ? 13.033 -0.354 -18.711 1.00 97.62 128 GLU A C 1
ATOM 992 O O . GLU A 1 128 ? 13.511 0.663 -19.229 1.00 97.62 128 GLU A O 1
ATOM 997 N N . ARG A 1 129 ? 13.810 -1.251 -18.095 1.00 97.56 129 ARG A N 1
ATOM 998 C CA . ARG A 1 129 ? 15.277 -1.141 -18.022 1.00 97.56 129 ARG A CA 1
ATOM 999 C C . ARG A 1 129 ? 15.931 -1.426 -19.370 1.00 97.56 129 ARG A C 1
ATOM 1001 O O . ARG A 1 129 ? 16.808 -0.665 -19.773 1.00 97.56 129 ARG A O 1
ATOM 1008 N N . GLU A 1 130 ? 15.463 -2.440 -20.095 1.00 97.00 130 GLU A N 1
ATOM 1009 C CA . GLU A 1 130 ? 15.920 -2.745 -21.457 1.00 97.00 130 GLU A CA 1
ATOM 1010 C C . GLU A 1 130 ? 15.687 -1.558 -22.405 1.00 97.00 130 GLU A C 1
ATOM 1012 O O . GLU A 1 130 ? 16.607 -1.109 -23.094 1.00 97.00 130 GLU A O 1
ATOM 1017 N N . LEU A 1 131 ? 14.491 -0.960 -22.362 1.00 96.12 131 LEU A N 1
ATOM 1018 C CA . LEU A 1 131 ? 14.175 0.247 -23.131 1.00 96.12 131 LEU A CA 1
ATOM 1019 C C . LEU A 1 131 ? 15.071 1.438 -22.756 1.00 96.12 131 LEU A C 1
ATOM 1021 O O . LEU A 1 131 ? 15.420 2.249 -23.614 1.00 96.12 131 LEU 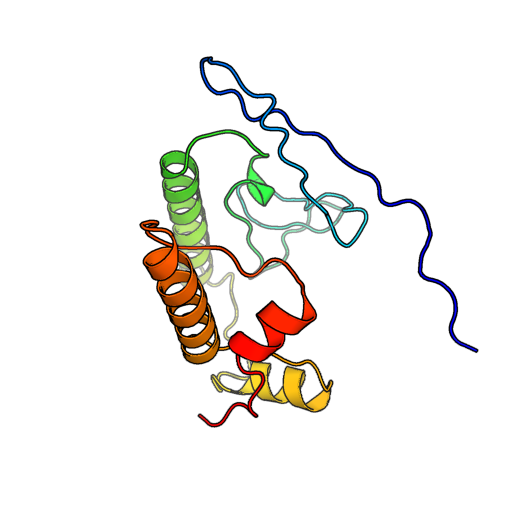A O 1
ATOM 1025 N N . GLY A 1 132 ? 15.435 1.562 -21.477 1.00 97.44 132 GLY A N 1
ATOM 1026 C CA . GLY A 1 132 ? 16.352 2.596 -21.000 1.00 97.44 132 GLY A CA 1
ATOM 1027 C C . GLY A 1 132 ? 17.781 2.403 -21.502 1.00 97.44 132 GLY A C 1
ATOM 1028 O O . GLY A 1 132 ? 18.428 3.380 -21.886 1.00 97.44 132 GLY A O 1
ATOM 1029 N N . GLN A 1 133 ? 18.260 1.158 -21.554 1.00 96.62 133 GLN A N 1
ATOM 1030 C CA . GLN A 1 133 ? 19.624 0.824 -21.962 1.00 96.62 133 GLN A CA 1
ATOM 1031 C C . GLN A 1 133 ? 19.938 1.306 -23.383 1.00 96.62 133 GLN A C 1
ATOM 1033 O O . GLN A 1 133 ? 21.017 1.853 -23.612 1.00 96.62 133 GLN A O 1
ATOM 1038 N N . ALA A 1 134 ? 18.986 1.177 -24.313 1.00 89.75 134 ALA A N 1
ATOM 1039 C CA . ALA A 1 134 ? 19.125 1.662 -25.689 1.00 89.75 134 ALA A CA 1
ATOM 1040 C C . ALA A 1 134 ? 19.358 3.185 -25.782 1.00 89.75 134 ALA A C 1
ATOM 1042 O O . ALA A 1 134 ? 19.921 3.671 -26.761 1.00 89.75 134 ALA A O 1
ATOM 1043 N N . GLU A 1 135 ? 18.959 3.935 -24.752 1.00 94.06 135 GLU A N 1
ATOM 1044 C CA . GLU A 1 135 ? 19.117 5.390 -24.642 1.00 94.06 135 GLU A CA 1
ATOM 1045 C C . GLU A 1 135 ? 20.212 5.800 -23.636 1.00 94.06 135 GLU A C 1
ATOM 1047 O O . GLU A 1 135 ? 20.371 6.987 -23.350 1.00 94.06 135 GLU A O 1
ATOM 1052 N N . GLY A 1 136 ? 20.951 4.848 -23.054 1.00 96.06 136 GLY A N 1
ATOM 1053 C CA . GLY A 1 136 ? 21.938 5.126 -22.002 1.00 96.06 136 GLY A CA 1
ATOM 1054 C C . GLY A 1 136 ? 21.325 5.579 -20.668 1.00 96.06 136 GLY A C 1
ATOM 1055 O O . GLY A 1 136 ? 21.966 6.300 -19.903 1.00 96.06 136 GLY A O 1
ATOM 1056 N N . ARG A 1 137 ? 20.079 5.187 -20.382 1.00 96.44 137 ARG A N 1
ATOM 1057 C CA . ARG A 1 137 ? 19.329 5.516 -19.157 1.00 96.44 137 ARG A CA 1
ATOM 1058 C C . ARG A 1 137 ? 19.158 4.275 -18.282 1.00 96.44 137 ARG A C 1
ATOM 1060 O O . ARG A 1 137 ? 19.100 3.165 -18.792 1.00 96.44 137 ARG A O 1
ATOM 1067 N N . GLU A 1 138 ? 18.985 4.463 -16.969 1.00 96.00 138 GLU A N 1
ATOM 1068 C CA . GLU A 1 138 ? 18.665 3.351 -16.051 1.00 96.00 138 GLU A CA 1
ATOM 1069 C C . GLU A 1 138 ? 17.357 2.647 -16.440 1.00 96.00 138 GLU A C 1
ATOM 1071 O O . GLU A 1 138 ? 17.254 1.425 -16.363 1.00 96.00 138 GLU A O 1
ATOM 1076 N N . ARG A 1 139 ? 16.355 3.434 -16.850 1.00 97.62 139 ARG A N 1
ATOM 1077 C CA . ARG A 1 139 ? 15.078 2.952 -17.377 1.00 97.62 139 ARG A CA 1
ATOM 1078 C C . ARG A 1 139 ? 14.369 3.988 -18.235 1.00 97.62 139 ARG A C 1
ATOM 1080 O O . ARG A 1 139 ? 14.571 5.199 -18.077 1.00 97.62 139 ARG A O 1
ATOM 1087 N N . LYS A 1 140 ? 13.454 3.500 -19.064 1.00 97.19 140 LYS A N 1
ATOM 1088 C CA . LYS A 1 140 ? 12.428 4.271 -19.760 1.00 97.19 140 LYS A CA 1
ATOM 1089 C C . LYS A 1 140 ? 11.067 3.681 -19.399 1.00 97.19 140 LYS A C 1
ATOM 1091 O O . LYS A 1 140 ? 10.801 2.525 -19.698 1.00 97.19 140 LYS A O 1
ATOM 1096 N N . LYS A 1 141 ? 10.229 4.482 -18.731 1.00 96.06 141 LYS A N 1
ATOM 1097 C CA . LYS A 1 141 ? 8.921 4.017 -18.262 1.00 96.06 141 LYS A CA 1
ATOM 1098 C C . LYS A 1 141 ? 7.985 3.707 -19.423 1.00 96.06 141 LYS A C 1
ATOM 1100 O O . LYS A 1 141 ? 7.905 4.502 -20.363 1.00 96.06 141 LYS A O 1
ATOM 1105 N N . ILE A 1 142 ? 7.251 2.607 -19.308 1.00 94.69 142 ILE A N 1
ATOM 1106 C CA . ILE A 1 142 ? 6.155 2.270 -20.217 1.00 94.69 142 ILE A CA 1
ATOM 1107 C C . ILE A 1 142 ? 4.910 2.979 -19.683 1.00 94.69 142 ILE A C 1
ATOM 1109 O O . ILE A 1 142 ? 4.407 2.653 -18.612 1.00 94.69 142 ILE A O 1
ATOM 1113 N N . VAL A 1 143 ? 4.472 4.024 -20.387 1.00 94.19 143 VAL A N 1
ATOM 1114 C CA . VAL A 1 143 ? 3.429 4.945 -19.896 1.00 94.19 143 VAL A CA 1
ATOM 1115 C C . VAL A 1 143 ? 2.034 4.622 -20.419 1.00 94.19 143 VAL A C 1
ATOM 1117 O O . VAL A 1 143 ? 1.050 4.982 -19.776 1.00 94.19 143 VAL A O 1
ATOM 1120 N N . GLU A 1 144 ? 1.943 3.943 -21.565 1.00 92.12 144 GLU A N 1
ATOM 1121 C CA . GLU A 1 144 ? 0.662 3.543 -22.133 1.00 92.12 144 GLU A CA 1
ATOM 1122 C C . GLU A 1 144 ? 0.087 2.376 -21.337 1.00 92.12 144 GLU A C 1
ATOM 1124 O O . GLU A 1 144 ? 0.737 1.350 -21.136 1.00 92.12 144 GLU A O 1
ATOM 1129 N N . TRP A 1 145 ? -1.149 2.544 -20.868 1.00 88.25 145 TRP A N 1
ATOM 1130 C CA . TRP A 1 145 ? -1.781 1.625 -19.921 1.00 88.25 145 TRP A CA 1
ATOM 1131 C C . TRP A 1 145 ? -1.805 0.177 -20.422 1.00 88.25 145 TRP A C 1
ATOM 1133 O O . TRP A 1 145 ? -1.435 -0.740 -19.692 1.00 88.25 145 TRP A O 1
ATOM 1143 N N . ASN A 1 146 ? -2.209 -0.030 -21.678 1.00 90.19 146 ASN A N 1
ATOM 1144 C CA . ASN A 1 146 ? -2.300 -1.369 -22.262 1.00 90.19 146 ASN A CA 1
ATOM 1145 C C . ASN A 1 146 ? -0.922 -2.019 -22.432 1.00 90.19 146 ASN A C 1
ATOM 1147 O O . ASN A 1 146 ? -0.796 -3.222 -22.214 1.00 90.19 146 ASN A O 1
ATOM 1151 N N . ASP A 1 147 ? 0.105 -1.232 -22.750 1.00 92.00 147 ASP A N 1
ATOM 1152 C CA . ASP A 1 147 ? 1.474 -1.727 -22.888 1.00 92.00 147 ASP A CA 1
ATOM 1153 C C . ASP A 1 147 ? 2.046 -2.087 -21.512 1.00 92.00 147 ASP A C 1
ATOM 1155 O O . ASP A 1 147 ? 2.625 -3.158 -21.331 1.00 92.00 147 ASP A O 1
ATOM 1159 N N . MET A 1 148 ? 1.806 -1.245 -20.501 1.00 93.50 148 MET A N 1
ATOM 1160 C CA . MET A 1 148 ? 2.181 -1.536 -19.118 1.00 93.50 148 MET A CA 1
ATOM 1161 C C . MET A 1 148 ? 1.542 -2.850 -18.651 1.00 93.50 148 MET A C 1
ATOM 1163 O O . MET A 1 148 ? 2.237 -3.698 -18.098 1.00 93.50 148 MET A O 1
ATOM 1167 N N . LEU A 1 149 ? 0.244 -3.053 -18.907 1.00 90.44 149 LEU A N 1
ATOM 1168 C CA . LEU A 1 149 ? -0.455 -4.296 -18.560 1.00 90.44 149 LEU A CA 1
ATOM 1169 C C . LEU A 1 149 ? 0.037 -5.510 -19.356 1.00 90.44 149 LEU A C 1
ATOM 1171 O O . LEU A 1 149 ? 0.078 -6.611 -18.808 1.00 90.44 149 LEU A O 1
ATOM 1175 N N . HIS A 1 150 ? 0.416 -5.328 -20.622 1.00 91.25 150 HIS A N 1
ATOM 1176 C CA . HIS A 1 150 ? 0.999 -6.388 -21.441 1.00 91.25 150 HIS A CA 1
ATOM 1177 C C . HIS A 1 150 ? 2.307 -6.909 -20.830 1.00 91.25 150 HIS A C 1
ATOM 1179 O O . HIS A 1 150 ? 2.497 -8.120 -20.717 1.00 91.25 150 HIS A O 1
ATOM 1185 N N . HIS A 1 151 ? 3.173 -5.998 -20.379 1.00 92.00 151 HIS A N 1
ATOM 1186 C CA . HIS A 1 151 ? 4.432 -6.347 -19.722 1.00 92.00 151 HIS A CA 1
ATOM 1187 C C . HIS A 1 151 ? 4.250 -6.816 -18.277 1.00 92.00 151 HIS A C 1
ATOM 1189 O O . HIS A 1 151 ? 4.984 -7.690 -17.826 1.00 92.00 151 HIS A O 1
ATOM 1195 N N . ALA A 1 152 ? 3.247 -6.300 -17.565 1.00 90.25 152 ALA A N 1
ATOM 1196 C CA . ALA A 1 152 ? 2.945 -6.675 -16.185 1.00 90.25 152 ALA A CA 1
ATOM 1197 C C . ALA A 1 152 ? 2.212 -8.027 -16.048 1.00 90.25 152 ALA A C 1
ATOM 1199 O O . ALA A 1 152 ? 1.569 -8.251 -15.019 1.00 90.25 152 ALA A O 1
ATOM 1200 N N . VAL A 1 153 ? 2.296 -8.873 -17.091 1.00 70.75 153 VAL A N 1
ATOM 1201 C CA . VAL A 1 153 ? 1.689 -10.200 -17.302 1.00 70.75 153 VAL A CA 1
ATOM 1202 C C . VAL A 1 153 ? 0.482 -10.480 -16.404 1.00 70.75 153 VAL A C 1
ATOM 1204 O O . VAL A 1 153 ? 0.605 -10.898 -15.255 1.00 70.75 153 VAL A O 1
ATOM 1207 N N . LEU A 1 154 ? -0.711 -10.359 -16.982 1.00 63.59 154 LEU A N 1
ATOM 1208 C CA . LEU A 1 154 ? -1.970 -10.794 -16.376 1.00 63.59 154 LEU A CA 1
ATOM 1209 C C . LEU A 1 154 ? -2.196 -12.302 -16.620 1.00 63.59 154 LEU A C 1
ATOM 1211 O O . LEU A 1 154 ? -3.134 -12.691 -17.314 1.00 63.59 154 LEU A O 1
ATOM 1215 N N . ALA A 1 155 ? -1.307 -13.171 -16.134 1.00 51.25 155 ALA A N 1
ATOM 1216 C CA . ALA A 1 155 ? -1.494 -14.626 -16.223 1.00 51.25 155 ALA A CA 1
ATOM 1217 C C . ALA A 1 155 ? -2.301 -15.142 -15.016 1.00 51.25 155 ALA A C 1
ATOM 1219 O O . ALA A 1 155 ? -2.205 -14.565 -13.930 1.00 51.25 155 ALA A O 1
ATOM 1220 N N . PRO A 1 156 ? -3.117 -16.207 -15.177 1.00 47.97 156 PRO A N 1
ATOM 1221 C CA . PRO A 1 156 ? -3.968 -16.707 -14.108 1.00 47.97 156 PRO A CA 1
ATOM 1222 C C . PRO A 1 156 ? -3.098 -17.121 -12.931 1.00 47.97 156 PRO A C 1
ATOM 1224 O O . PRO A 1 156 ? -2.186 -17.937 -13.069 1.00 47.97 156 PRO A O 1
ATOM 1227 N N . VAL A 1 157 ? -3.394 -16.517 -11.785 1.00 45.22 157 VAL A N 1
ATOM 1228 C CA . VAL A 1 157 ? -2.651 -16.714 -10.551 1.00 45.22 157 VAL A CA 1
ATOM 1229 C C . VAL A 1 157 ? -2.591 -18.212 -10.251 1.00 45.22 157 VAL A C 1
ATOM 1231 O O . VAL A 1 157 ? -3.618 -18.845 -10.007 1.00 45.22 157 VAL A O 1
ATOM 1234 N N . SER A 1 158 ? -1.401 -18.785 -10.394 1.00 42.91 158 SER A N 1
ATOM 1235 C CA . SER A 1 158 ? -1.101 -20.178 -10.082 1.00 42.91 158 SER A CA 1
ATOM 1236 C C . SER A 1 158 ? -0.128 -20.115 -8.914 1.00 42.91 158 SER A C 1
ATOM 1238 O O . SER A 1 158 ? 1.021 -19.724 -9.113 1.00 42.91 158 SER A O 1
ATOM 1240 N N . PHE A 1 159 ? -0.629 -20.388 -7.710 1.00 51.19 159 PHE A N 1
ATOM 1241 C CA . PHE A 1 159 ? 0.167 -20.516 -6.490 1.00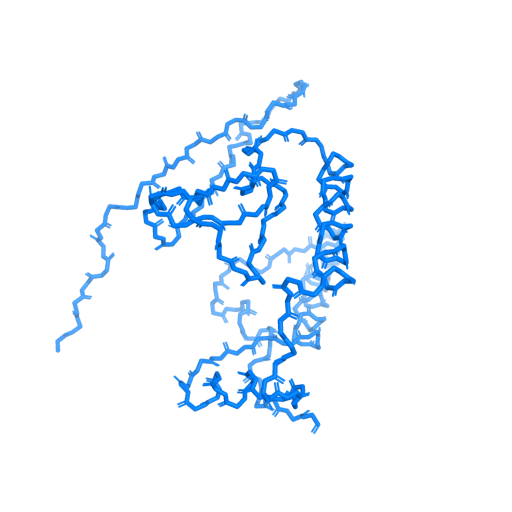 51.19 159 PHE A CA 1
ATOM 1242 C C . PHE A 1 159 ? 0.376 -21.990 -6.157 1.00 51.19 159 PHE A C 1
ATOM 1244 O O . PHE A 1 159 ? -0.567 -22.779 -6.402 1.00 51.19 159 PHE A O 1
#

Nearest PDB structures (foldseek):
  1e1n-assembly1_A  TM=6.686E-01  e=1.038E-06  Bos taurus
  1lqu-assembly1_A  TM=7.103E-01  e=3.873E-06  Mycobacterium tuberculosis
  1lqt-assembly1_A  TM=6.162E-01  e=2.976E-06  Mycobacterium tuberculosi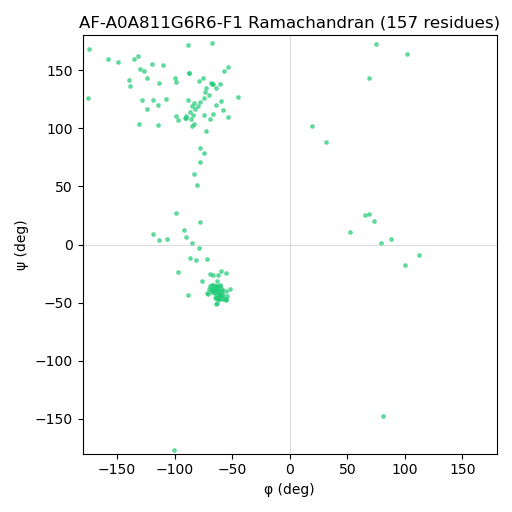s
  2c7g-assembly1_A-2  TM=6.160E-01  e=2.609E-06  Mycobacterium tuberculosis